Protein AF-O85498-F1 (afdb_monomer_lite)

Organism: Campylobacter fetus (NCBI:txid196)

InterPro domains:
  IPR007080 RNA polymerase Rpb1, domain 1 [PF04997] (17-78)
  IPR044893 RNA polymerase Rpb1, clamp domain superfamily [G3DSA:4.10.860.120] (8-83)

Sequence (86 aa):
MSELKPIEIKEDAKPRDFEAFQLRLASPDRIKAWSHGEVKKPETINYRTLKPERDGLFCAKIFGPIRDYECLCGKYKKMRYKGIKC

pLDDT: mean 91.03, std 8.31, range [52.62, 97.62]

Secondary structure (DSSP, 8-state):
---PPPPP-BTTB--S--S-----PPPHHHHHHH-SS-------B-TTT-PBPTTSTT-HHHH--SBTTB-TTSSSBSGGGTT---

Foldseek 3Di:
DDDQDDDDDDPVDHDPDGPDDDDDDADPVNVVVPWQDAQDDQFAADPPPRQGDDSHPPHCSGVNDPDPQAHSVRPTHDPVCPPDDD

Structure (mmCIF, N/CA/C/O backbone):
data_AF-O85498-F1
#
_entry.id   AF-O85498-F1
#
loop_
_atom_site.group_PDB
_atom_site.id
_atom_site.type_symbol
_atom_site.label_atom_id
_atom_site.label_alt_id
_atom_site.label_comp_id
_atom_site.label_asym_id
_atom_site.label_entity_id
_atom_site.label_seq_id
_atom_site.pdbx_PDB_ins_code
_atom_site.Cartn_x
_atom_site.Cartn_y
_atom_site.Cartn_z
_atom_site.occupancy
_atom_site.B_iso_or_equiv
_atom_site.auth_seq_id
_atom_site.auth_comp_id
_atom_site.auth_asym_id
_atom_site.auth_atom_id
_atom_site.pdbx_PDB_model_num
ATOM 1 N N . MET A 1 1 ? 23.312 -15.934 -30.163 1.00 52.62 1 MET A N 1
ATOM 2 C CA . MET A 1 1 ? 22.980 -15.420 -28.818 1.00 52.62 1 MET A CA 1
ATOM 3 C C . MET A 1 1 ? 21.467 -15.369 -28.749 1.00 52.62 1 MET A C 1
ATOM 5 O O . MET A 1 1 ? 20.885 -14.675 -29.569 1.00 52.62 1 MET A O 1
ATOM 9 N N . SER A 1 2 ? 20.847 -16.210 -27.924 1.00 71.31 2 SER A N 1
ATOM 10 C CA . SER A 1 2 ? 19.388 -16.355 -27.842 1.00 71.31 2 SER A CA 1
ATOM 11 C C . SER A 1 2 ? 18.721 -15.038 -27.433 1.00 71.31 2 SER A C 1
ATOM 13 O O . SER A 1 2 ? 19.211 -14.326 -26.558 1.00 71.31 2 SER A O 1
ATOM 15 N N . GLU A 1 3 ? 17.608 -14.701 -28.086 1.00 78.25 3 GLU A N 1
ATOM 16 C CA . GLU A 1 3 ? 16.774 -13.558 -27.717 1.00 78.25 3 GLU A CA 1
ATOM 17 C C . GLU A 1 3 ? 16.097 -13.830 -26.369 1.00 78.25 3 GLU A C 1
ATOM 19 O O . GLU A 1 3 ? 15.117 -14.570 -26.282 1.00 78.25 3 GLU A O 1
ATOM 24 N N . LEU A 1 4 ? 16.620 -13.229 -25.302 1.00 77.50 4 LEU A N 1
ATOM 25 C CA . LEU A 1 4 ? 15.981 -13.260 -23.990 1.00 77.50 4 LEU A CA 1
ATOM 26 C C . LEU A 1 4 ? 14.734 -12.366 -24.020 1.00 77.50 4 LEU A C 1
ATOM 28 O O . LEU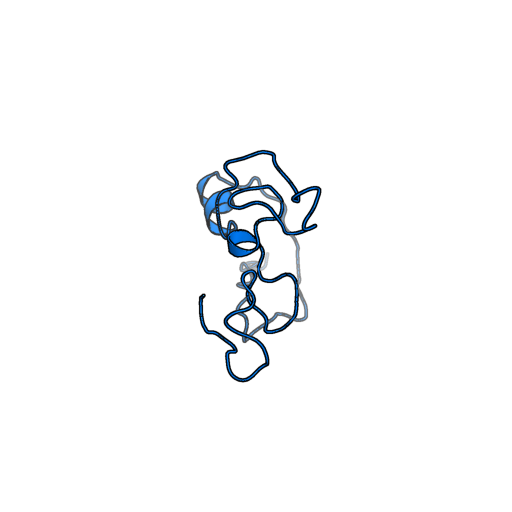 A 1 4 ? 14.835 -11.152 -24.220 1.00 77.50 4 LEU A O 1
ATOM 32 N N . LYS A 1 5 ? 13.553 -12.955 -23.811 1.00 80.06 5 LYS A N 1
ATOM 33 C CA . LYS A 1 5 ? 12.284 -12.218 -23.725 1.00 80.06 5 LYS A CA 1
ATOM 34 C C . LYS A 1 5 ? 11.961 -11.872 -22.266 1.00 80.06 5 LYS A C 1
ATOM 36 O O . LYS A 1 5 ? 12.121 -12.731 -21.399 1.00 80.06 5 LYS A O 1
ATOM 41 N N . PRO A 1 6 ? 11.490 -10.646 -21.969 1.00 81.88 6 PRO A N 1
ATOM 42 C CA . PRO A 1 6 ? 11.009 -10.303 -20.635 1.00 81.88 6 PRO A CA 1
ATOM 43 C C . PRO A 1 6 ? 9.858 -11.223 -20.220 1.00 81.88 6 PRO A C 1
ATOM 45 O O . PRO A 1 6 ? 8.917 -11.423 -20.987 1.00 81.88 6 PRO A O 1
ATOM 48 N N . ILE A 1 7 ? 9.923 -11.760 -19.002 1.00 82.31 7 ILE A N 1
ATOM 49 C CA . ILE A 1 7 ? 8.845 -12.579 -18.454 1.00 82.31 7 ILE A CA 1
ATOM 50 C C . ILE A 1 7 ? 7.781 -11.650 -17.860 1.00 82.31 7 ILE A C 1
ATOM 52 O O . ILE A 1 7 ? 8.048 -10.914 -16.909 1.00 82.31 7 ILE A O 1
ATOM 56 N N . GLU A 1 8 ? 6.571 -11.677 -18.417 1.00 77.31 8 GLU A N 1
ATOM 57 C CA . GLU A 1 8 ? 5.411 -10.991 -17.841 1.00 77.31 8 GLU A CA 1
ATOM 58 C C . GLU A 1 8 ? 4.800 -11.847 -16.728 1.00 77.31 8 GLU A C 1
ATOM 60 O O . GLU A 1 8 ? 4.304 -12.945 -16.977 1.00 77.31 8 GLU A O 1
ATOM 65 N N . ILE A 1 9 ? 4.809 -11.346 -15.492 1.00 79.19 9 ILE A N 1
ATOM 66 C CA . ILE A 1 9 ? 4.189 -12.038 -14.358 1.00 79.19 9 ILE A CA 1
ATOM 67 C C . ILE A 1 9 ? 2.691 -11.716 -14.367 1.00 79.19 9 ILE A C 1
ATOM 69 O O . ILE A 1 9 ? 2.292 -10.605 -14.021 1.00 79.19 9 ILE A O 1
ATOM 73 N N . LYS A 1 10 ? 1.862 -12.689 -14.752 1.00 75.00 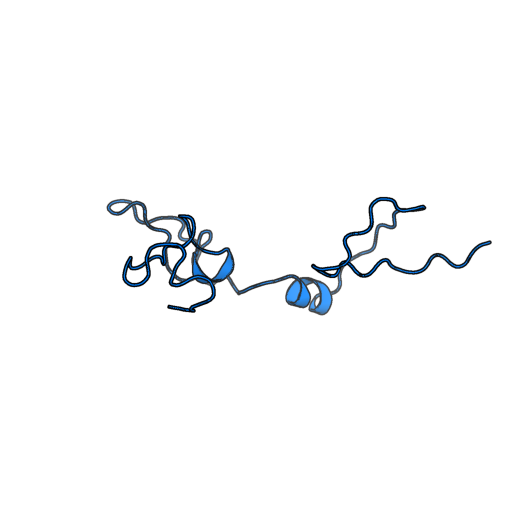10 LYS A N 1
ATOM 74 C CA . LYS A 1 10 ? 0.396 -12.624 -14.616 1.00 75.00 10 LYS A CA 1
ATOM 75 C C . LYS A 1 10 ? -0.031 -13.478 -13.421 1.00 75.00 10 LYS A C 1
ATOM 77 O O . LYS A 1 10 ? 0.618 -14.484 -13.134 1.00 75.00 10 LYS A O 1
ATOM 82 N N . GLU A 1 11 ? -1.096 -13.092 -12.714 1.00 69.31 11 GLU A N 1
ATOM 83 C CA . GLU A 1 11 ? -1.567 -13.818 -11.517 1.00 69.31 11 GLU A CA 1
ATOM 84 C C . GLU A 1 11 ? -1.856 -15.300 -11.806 1.00 69.31 11 GLU A C 1
ATOM 86 O O . GLU A 1 11 ? -1.514 -16.156 -10.990 1.00 69.31 11 GLU A O 1
ATOM 91 N N . ASP A 1 12 ? -2.369 -15.598 -13.003 1.00 70.69 12 ASP A N 1
ATOM 92 C CA . ASP A 1 12 ? -2.710 -16.953 -13.451 1.00 70.69 12 ASP A CA 1
ATOM 93 C C . ASP A 1 12 ? -1.506 -17.761 -13.974 1.00 70.69 12 ASP A C 1
ATOM 95 O O . ASP A 1 12 ? -1.593 -18.976 -14.144 1.00 70.69 12 ASP A O 1
ATOM 99 N N . ALA A 1 13 ? -0.368 -17.108 -14.235 1.00 73.62 13 ALA A N 1
ATOM 100 C CA . ALA A 1 13 ? 0.796 -17.704 -14.890 1.00 73.62 13 ALA A CA 1
ATOM 101 C C . ALA A 1 13 ? 2.100 -17.218 -14.245 1.00 73.62 13 ALA A C 1
ATOM 103 O O . ALA A 1 13 ? 2.889 -16.487 -14.849 1.00 73.62 13 ALA A O 1
ATOM 104 N N . LYS A 1 14 ? 2.333 -17.630 -12.993 1.00 76.44 14 LYS A N 1
ATOM 105 C CA . LYS A 1 14 ? 3.616 -17.388 -12.325 1.00 76.44 14 LYS A CA 1
ATOM 106 C C . LYS A 1 14 ? 4.696 -18.296 -12.933 1.00 76.44 14 LYS A C 1
ATOM 108 O O . LYS A 1 14 ? 4.569 -19.519 -12.823 1.00 76.44 14 LYS A O 1
ATOM 113 N N . PRO A 1 15 ? 5.749 -17.737 -13.555 1.00 82.50 15 PRO A N 1
ATOM 114 C CA . PRO A 1 15 ? 6.869 -18.527 -14.061 1.00 82.50 15 PRO A CA 1
ATOM 115 C C . PRO A 1 15 ? 7.567 -19.233 -12.891 1.00 82.50 15 PRO A C 1
ATOM 117 O O . PRO A 1 15 ? 7.726 -18.644 -11.821 1.00 82.50 15 PRO A O 1
ATOM 120 N N . ARG A 1 16 ? 7.959 -20.498 -13.078 1.00 83.19 16 ARG A N 1
ATOM 121 C CA . ARG A 1 16 ? 8.706 -21.259 -12.058 1.00 83.19 16 ARG A CA 1
ATOM 122 C C . ARG A 1 16 ? 10.209 -21.009 -12.142 1.00 83.19 16 ARG A C 1
ATOM 124 O O . ARG A 1 16 ? 10.843 -20.906 -11.101 1.00 83.19 16 ARG A O 1
ATOM 131 N N . ASP A 1 17 ? 10.719 -20.831 -13.360 1.00 86.31 17 ASP A N 1
ATOM 132 C CA . ASP A 1 17 ? 12.141 -20.665 -13.652 1.00 86.31 17 ASP A CA 1
ATOM 133 C C . ASP A 1 17 ? 12.380 -19.482 -14.603 1.00 86.31 17 ASP A C 1
ATOM 135 O O . ASP A 1 17 ? 11.494 -19.080 -15.364 1.00 86.31 17 ASP A O 1
ATOM 139 N N . PHE A 1 18 ? 13.590 -18.924 -14.554 1.00 87.31 18 PHE A N 1
ATOM 140 C CA . PHE A 1 18 ? 14.084 -17.901 -15.472 1.00 87.31 18 PHE A CA 1
ATOM 141 C C . PHE A 1 18 ? 15.527 -18.227 -15.870 1.00 87.31 18 PHE A C 1
ATOM 143 O O . PHE A 1 18 ? 16.310 -18.707 -15.056 1.00 87.31 18 PHE A O 1
ATOM 150 N N . GLU A 1 19 ? 15.890 -17.957 -17.122 1.00 88.56 19 GLU A N 1
ATOM 151 C CA . GLU A 1 19 ? 17.230 -18.275 -17.640 1.00 88.56 19 GLU A CA 1
ATOM 152 C C . GLU A 1 19 ? 18.272 -17.209 -17.277 1.00 88.56 19 GLU A C 1
ATOM 154 O O . GLU A 1 19 ? 19.460 -17.500 -17.159 1.00 88.56 19 GLU A O 1
ATOM 159 N N . ALA A 1 20 ? 17.836 -15.957 -17.110 1.00 87.88 20 ALA A N 1
ATOM 160 C CA . ALA A 1 20 ? 18.712 -14.821 -16.857 1.00 87.88 20 ALA A CA 1
ATOM 161 C C . ALA A 1 20 ? 18.000 -13.707 -16.079 1.00 87.88 20 ALA A C 1
ATOM 163 O O . ALA A 1 20 ? 16.781 -13.546 -16.162 1.00 87.88 20 ALA A O 1
ATOM 164 N N . PHE A 1 21 ? 18.782 -12.895 -15.367 1.00 87.81 21 PHE A N 1
ATOM 165 C CA . PHE A 1 21 ? 18.313 -11.697 -14.673 1.00 87.81 21 PHE A CA 1
ATOM 166 C C . PHE A 1 21 ? 19.036 -10.456 -15.202 1.00 87.81 21 PHE A C 1
ATOM 168 O O . PHE A 1 21 ? 20.225 -10.502 -15.514 1.00 87.81 21 PHE A O 1
ATOM 175 N N . GLN A 1 22 ? 18.321 -9.335 -15.293 1.00 88.69 22 GLN A N 1
ATOM 176 C CA . GLN A 1 22 ? 18.870 -8.075 -15.779 1.00 88.69 22 GLN A CA 1
ATOM 177 C C . GLN A 1 22 ? 18.546 -6.928 -14.822 1.00 88.69 22 GLN A C 1
ATOM 179 O O . GLN A 1 22 ? 17.390 -6.701 -14.473 1.00 88.69 22 GLN A O 1
ATOM 184 N N . LEU A 1 23 ? 19.569 -6.144 -14.482 1.00 91.56 23 LEU A N 1
ATOM 185 C CA . LEU A 1 23 ? 19.431 -4.887 -13.754 1.00 91.56 23 LEU A CA 1
ATOM 186 C C . LEU A 1 23 ? 19.371 -3.715 -14.737 1.00 91.56 23 LEU A C 1
ATOM 188 O O . LEU A 1 23 ? 20.185 -3.61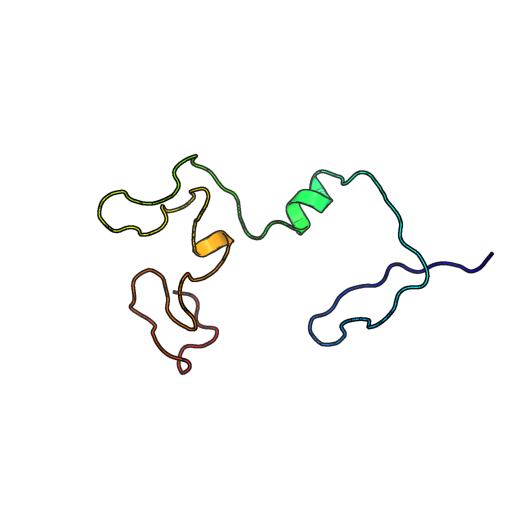4 -15.655 1.00 91.56 23 LEU A O 1
ATOM 192 N N . ARG A 1 24 ? 18.398 -2.823 -14.548 1.00 91.38 24 ARG A N 1
ATOM 193 C CA . ARG A 1 24 ? 18.258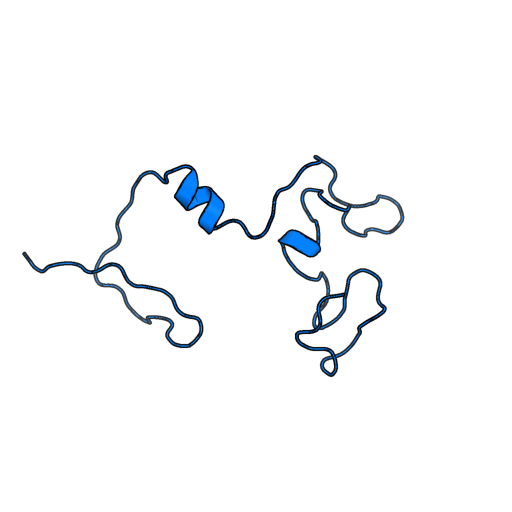 -1.565 -15.294 1.00 91.38 24 ARG A CA 1
ATOM 194 C C . ARG A 1 24 ? 17.759 -0.474 -14.359 1.00 91.38 24 ARG A C 1
ATOM 196 O O . ARG A 1 24 ? 17.058 -0.762 -13.391 1.00 91.38 24 ARG A O 1
ATOM 203 N N . LEU A 1 25 ? 18.056 0.775 -14.696 1.00 95.31 25 LEU A N 1
ATOM 204 C CA . LEU A 1 25 ? 17.431 1.917 -14.038 1.00 95.31 25 LEU A CA 1
ATOM 205 C C . LEU A 1 25 ? 15.930 1.952 -14.356 1.00 95.31 25 LEU A C 1
ATOM 207 O O . LEU A 1 25 ? 15.512 1.705 -15.491 1.00 95.31 25 LEU A O 1
ATOM 211 N N . ALA A 1 26 ? 15.118 2.246 -13.343 1.00 95.44 26 ALA A N 1
ATOM 212 C CA . ALA A 1 26 ? 13.684 2.433 -13.508 1.00 95.44 26 ALA A CA 1
ATOM 213 C C . ALA A 1 26 ? 13.386 3.885 -13.905 1.00 95.44 26 ALA A C 1
ATOM 215 O O . ALA A 1 26 ? 13.880 4.818 -13.275 1.00 95.44 26 ALA A O 1
ATOM 216 N N . SER A 1 27 ? 12.565 4.078 -14.940 1.00 96.50 27 SER A N 1
ATOM 217 C CA . SER A 1 27 ? 12.044 5.401 -15.292 1.00 96.50 27 SER A CA 1
ATOM 218 C C . SER A 1 27 ? 10.963 5.850 -14.296 1.00 96.50 27 SER A C 1
ATOM 220 O O . SER A 1 27 ? 10.329 4.999 -13.662 1.00 96.50 27 SER A O 1
ATOM 222 N N . PRO A 1 28 ? 10.680 7.163 -14.187 1.00 97.62 28 PRO A N 1
ATOM 223 C CA . PRO A 1 28 ? 9.588 7.664 -13.351 1.00 97.62 28 PRO A CA 1
ATOM 224 C C . PRO A 1 28 ? 8.236 7.002 -13.654 1.00 97.62 28 PRO A C 1
ATOM 226 O O . PRO A 1 28 ? 7.498 6.663 -12.731 1.00 97.62 28 PRO A O 1
ATOM 229 N N . ASP A 1 29 ? 7.930 6.753 -14.929 1.00 96.38 29 ASP A N 1
ATOM 230 C CA . ASP A 1 29 ? 6.678 6.102 -15.336 1.00 96.38 29 ASP A CA 1
ATOM 231 C C . ASP A 1 29 ? 6.615 4.642 -14.889 1.00 96.38 29 ASP A C 1
ATOM 233 O O . ASP A 1 29 ? 5.573 4.175 -14.430 1.00 96.38 29 ASP A O 1
ATOM 237 N N . ARG A 1 30 ? 7.747 3.927 -14.942 1.00 93.69 30 ARG A N 1
ATOM 238 C CA . ARG A 1 30 ? 7.843 2.552 -14.441 1.00 93.69 30 ARG A CA 1
ATOM 239 C C . ARG A 1 30 ? 7.643 2.495 -12.925 1.00 93.69 30 ARG A C 1
ATOM 241 O O . ARG A 1 30 ? 6.930 1.619 -12.452 1.00 93.69 30 ARG A O 1
ATOM 248 N N . ILE A 1 31 ? 8.211 3.443 -12.176 1.00 95.75 31 ILE A N 1
ATOM 249 C CA . ILE A 1 31 ? 8.018 3.542 -10.719 1.00 95.75 31 ILE A CA 1
ATOM 250 C C . ILE A 1 31 ? 6.540 3.790 -10.389 1.00 95.75 31 ILE A C 1
ATOM 252 O O . ILE A 1 31 ? 5.985 3.138 -9.506 1.00 95.75 31 ILE A O 1
ATOM 256 N N . LYS A 1 32 ? 5.875 4.685 -11.132 1.00 94.81 32 LYS A N 1
ATOM 257 C CA . LYS A 1 32 ? 4.436 4.942 -10.972 1.00 94.81 32 LYS A CA 1
ATOM 258 C C . LYS A 1 32 ? 3.587 3.715 -11.301 1.00 94.81 32 LYS A C 1
ATOM 260 O O . LYS A 1 32 ? 2.636 3.454 -10.578 1.00 94.81 32 LYS A O 1
ATOM 265 N N . ALA A 1 33 ? 3.943 2.953 -12.336 1.00 94.19 33 ALA A N 1
ATOM 266 C CA . ALA A 1 33 ? 3.218 1.744 -12.729 1.00 94.19 33 ALA A CA 1
ATOM 267 C C . ALA A 1 33 ? 3.269 0.626 -11.670 1.00 94.19 33 ALA A C 1
ATOM 269 O O . ALA A 1 33 ? 2.342 -0.172 -11.582 1.00 94.19 33 ALA A O 1
ATOM 270 N N . TRP A 1 34 ? 4.328 0.563 -10.856 1.00 93.44 34 TRP A N 1
ATOM 271 C CA . TRP A 1 34 ? 4.414 -0.371 -9.723 1.00 93.44 34 TRP A CA 1
ATOM 272 C C . TRP A 1 34 ? 3.627 0.088 -8.495 1.00 93.44 34 TRP A C 1
ATOM 274 O O . TRP A 1 34 ? 3.308 -0.715 -7.614 1.00 93.44 34 TRP A O 1
ATOM 284 N N . SER A 1 35 ? 3.351 1.386 -8.402 1.00 95.25 35 SER A N 1
ATOM 285 C CA . SER A 1 35 ? 2.687 1.960 -7.246 1.00 95.25 35 SER A CA 1
ATOM 286 C C . SER A 1 35 ? 1.190 1.656 -7.250 1.00 95.25 35 SER A C 1
ATOM 288 O O . SER A 1 35 ? 0.505 1.793 -8.260 1.00 95.25 35 SER A O 1
ATOM 290 N N . HIS A 1 36 ? 0.668 1.302 -6.076 1.00 95.25 36 HIS A N 1
ATOM 291 C CA . HIS A 1 36 ? -0.759 1.061 -5.845 1.00 95.25 36 HIS A CA 1
ATOM 292 C C . HIS A 1 36 ? -1.455 2.270 -5.188 1.00 95.25 36 HIS A C 1
ATOM 294 O O . HIS A 1 36 ? -2.645 2.229 -4.872 1.00 95.25 36 HIS A O 1
ATOM 300 N N . GLY A 1 37 ? -0.721 3.368 -4.986 1.00 95.94 37 GLY A N 1
ATOM 301 C CA . GLY A 1 37 ? -1.222 4.610 -4.409 1.00 95.94 37 GLY A CA 1
ATOM 302 C C . GLY A 1 37 ? -0.097 5.539 -3.950 1.00 95.94 37 GLY A C 1
ATOM 303 O O . GLY A 1 37 ? 1.059 5.147 -3.843 1.00 95.94 37 GLY A O 1
ATOM 304 N N . GLU A 1 38 ? -0.435 6.795 -3.682 1.00 96.69 38 GLU A N 1
ATOM 305 C CA . GLU A 1 38 ? 0.523 7.825 -3.269 1.00 96.69 38 GLU A CA 1
ATOM 306 C C . GLU A 1 38 ? 0.425 8.083 -1.762 1.00 96.69 38 GLU A C 1
ATOM 308 O O . GLU A 1 38 ? -0.664 8.339 -1.243 1.00 96.69 38 GLU A O 1
ATOM 313 N N . VAL A 1 39 ? 1.567 8.055 -1.072 1.00 97.44 39 VAL A N 1
ATOM 314 C CA . VAL A 1 39 ? 1.674 8.487 0.326 1.00 97.44 39 VAL A CA 1
ATOM 315 C C . VAL A 1 39 ? 1.856 9.999 0.351 1.00 97.44 39 VAL A C 1
ATOM 317 O O . VAL A 1 39 ? 2.803 10.521 -0.231 1.00 97.44 39 VAL A O 1
ATOM 320 N N . LYS A 1 40 ? 0.949 10.701 1.031 1.00 97.06 40 LYS A N 1
ATOM 321 C CA . LYS A 1 40 ? 0.939 12.171 1.089 1.00 97.06 40 LYS A CA 1
ATOM 322 C C . LYS A 1 40 ? 1.420 12.717 2.418 1.00 97.06 40 LYS A C 1
ATOM 324 O O . LYS A 1 40 ? 1.786 13.887 2.495 1.00 97.06 40 LYS A O 1
ATOM 329 N N . LYS A 1 41 ? 1.380 11.895 3.463 1.00 97.44 41 LYS A N 1
ATOM 330 C CA . LYS A 1 41 ? 1.730 12.314 4.809 1.00 97.44 41 LYS A CA 1
ATOM 331 C C . LYS A 1 41 ? 2.729 11.356 5.459 1.00 97.44 41 LYS A C 1
ATOM 333 O O . LYS A 1 41 ? 2.708 10.163 5.154 1.00 97.44 41 LYS A O 1
ATOM 338 N N . PRO A 1 42 ? 3.591 11.848 6.363 1.00 97.50 42 PRO A N 1
ATOM 339 C CA . PRO A 1 42 ? 4.599 11.021 7.017 1.00 97.50 42 PRO A CA 1
ATOM 340 C C . PRO A 1 42 ? 4.045 10.207 8.196 1.00 97.50 42 PRO A C 1
ATOM 342 O O . PRO A 1 42 ? 4.802 9.456 8.808 1.00 97.50 42 PRO A O 1
ATOM 345 N N . GLU A 1 43 ? 2.766 10.354 8.565 1.00 97.50 43 GLU A N 1
ATOM 346 C CA . GLU A 1 43 ? 2.239 9.636 9.725 1.00 97.50 43 GLU A CA 1
ATOM 347 C C . GLU A 1 43 ? 2.130 8.129 9.467 1.00 97.50 43 GLU A C 1
ATOM 349 O O . GLU A 1 43 ? 1.913 7.657 8.349 1.00 97.50 43 GLU A O 1
ATOM 354 N N . THR A 1 44 ? 2.288 7.361 10.540 1.00 96.94 44 THR A N 1
ATOM 355 C CA . THR A 1 44 ? 2.333 5.901 10.510 1.00 96.94 44 THR A CA 1
ATOM 356 C C . THR A 1 44 ? 1.020 5.311 11.017 1.00 96.94 44 THR A C 1
ATOM 358 O O . THR A 1 44 ? 0.151 4.914 10.238 1.00 96.94 44 THR A O 1
ATOM 361 N N . ILE A 1 45 ? 0.869 5.266 12.336 1.00 96.38 45 ILE A N 1
ATOM 362 C CA . ILE A 1 45 ? -0.287 4.730 13.042 1.00 96.38 45 ILE A CA 1
ATOM 363 C C . ILE A 1 45 ? -0.767 5.734 14.080 1.00 96.38 45 ILE A C 1
ATOM 365 O O . ILE A 1 45 ? 0.006 6.501 14.654 1.00 96.38 45 ILE A O 1
ATOM 369 N N . ASN A 1 46 ? -2.057 5.681 14.365 1.00 96.12 46 ASN A N 1
ATOM 370 C CA . ASN A 1 46 ? -2.649 6.450 15.432 1.00 96.12 46 ASN A CA 1
ATOM 371 C C . ASN A 1 46 ? -2.199 5.912 16.797 1.00 96.12 46 ASN A C 1
ATOM 373 O O . ASN A 1 46 ? -2.401 4.734 17.095 1.00 96.12 46 ASN A O 1
ATOM 377 N N . TYR A 1 47 ? -1.684 6.777 17.669 1.00 95.38 47 TYR A N 1
ATOM 378 C CA . TYR A 1 47 ? -1.162 6.359 18.976 1.00 95.38 47 TYR A CA 1
ATOM 379 C C . TYR A 1 47 ? -2.213 5.746 19.919 1.00 95.38 47 TYR A C 1
ATOM 381 O O . TYR A 1 47 ? -1.859 4.932 20.765 1.00 95.38 47 TYR A O 1
ATOM 389 N N . ARG A 1 48 ? -3.500 6.115 19.799 1.00 96.00 48 ARG A N 1
ATOM 390 C CA . ARG A 1 48 ? -4.570 5.565 20.655 1.00 96.00 48 ARG A CA 1
ATOM 391 C C . ARG A 1 48 ? -5.185 4.312 20.063 1.00 96.00 48 ARG A C 1
ATOM 393 O O . ARG A 1 48 ? -5.352 3.313 20.749 1.00 96.00 48 ARG A O 1
ATOM 400 N N . THR A 1 49 ? -5.593 4.395 18.799 1.00 94.38 49 THR A N 1
ATOM 401 C CA . THR A 1 49 ? -6.377 3.321 18.170 1.00 94.38 49 THR A CA 1
ATOM 402 C C . THR A 1 49 ? -5.510 2.240 17.539 1.00 94.38 49 THR A C 1
ATOM 404 O O . THR A 1 49 ? -6.040 1.192 17.173 1.00 94.38 49 THR A O 1
ATOM 407 N N . LEU A 1 50 ? -4.206 2.500 17.379 1.00 94.75 50 LEU A N 1
ATOM 408 C CA . LEU A 1 50 ? -3.248 1.653 16.663 1.00 94.75 50 LEU A CA 1
ATOM 409 C C . LEU A 1 50 ? -3.660 1.370 15.210 1.00 94.75 50 LEU A C 1
ATOM 411 O O . LEU A 1 50 ? -3.139 0.459 14.567 1.00 94.75 50 LEU A O 1
ATOM 415 N N . LYS A 1 51 ? -4.607 2.150 14.676 1.00 94.75 51 LYS A N 1
ATOM 416 C CA . LYS A 1 51 ? -5.028 2.063 13.282 1.00 94.75 51 LYS A CA 1
ATOM 417 C C . LYS A 1 51 ? -4.081 2.889 12.412 1.00 94.75 51 LYS A C 1
ATOM 419 O O . LYS A 1 51 ? -3.706 3.986 12.823 1.00 94.75 51 LYS A O 1
ATOM 424 N N . PRO A 1 52 ? -3.7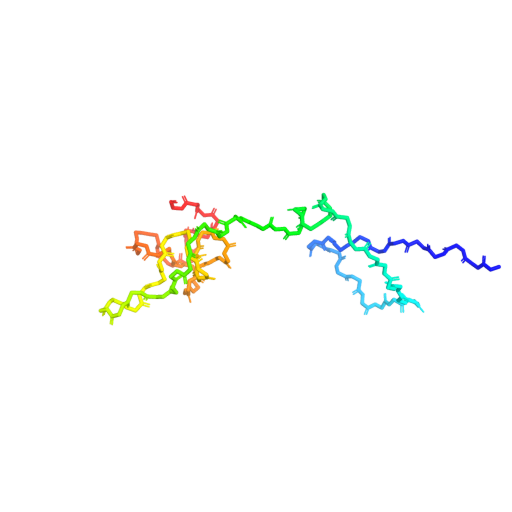20 2.410 11.215 1.00 96.88 52 PRO A N 1
ATOM 425 C CA . PRO A 1 52 ? -2.967 3.187 10.251 1.00 96.88 52 PRO A CA 1
ATOM 426 C C . PRO A 1 52 ? -3.672 4.480 9.870 1.00 96.88 52 PRO A C 1
ATOM 428 O O . PRO A 1 52 ? -4.895 4.507 9.694 1.00 96.88 52 PRO A O 1
ATOM 431 N N . GLU A 1 53 ? -2.878 5.530 9.704 1.00 96.38 53 GLU A N 1
ATOM 432 C CA . GLU A 1 53 ? -3.374 6.836 9.293 1.00 96.38 53 GLU A CA 1
ATOM 433 C C . GLU A 1 53 ? -3.706 6.865 7.792 1.00 96.38 53 GLU A C 1
ATOM 435 O O . GLU A 1 53 ? -3.117 6.163 6.958 1.00 96.38 53 GLU A O 1
ATOM 440 N N . ARG A 1 54 ? -4.708 7.671 7.428 1.00 94.31 54 ARG A N 1
ATOM 441 C CA . ARG A 1 54 ? -5.145 7.810 6.033 1.00 94.31 54 ARG A CA 1
ATOM 442 C C . ARG A 1 54 ? -4.123 8.623 5.239 1.00 94.31 54 ARG A C 1
ATOM 444 O O . ARG A 1 54 ? -3.734 9.704 5.667 1.00 94.31 54 ARG A O 1
ATOM 451 N N . ASP A 1 55 ? -3.753 8.105 4.068 1.00 95.19 55 ASP A N 1
ATOM 452 C CA . ASP A 1 55 ? -2.714 8.648 3.178 1.00 95.19 55 ASP A CA 1
ATOM 453 C C . ASP A 1 55 ? -1.307 8.713 3.819 1.00 95.19 55 ASP A C 1
ATOM 455 O O . ASP A 1 55 ? -0.412 9.369 3.279 1.00 95.19 55 ASP A O 1
ATOM 459 N N . GLY A 1 56 ? -1.120 8.016 4.950 1.00 96.75 56 GLY A N 1
ATOM 460 C CA . GLY A 1 56 ? 0.155 7.836 5.639 1.00 96.75 56 GLY A CA 1
ATOM 461 C C . GLY A 1 56 ? 0.950 6.621 5.151 1.00 96.75 56 GLY A C 1
ATOM 462 O O . GLY A 1 56 ? 0.516 5.874 4.268 1.00 96.75 56 GLY A O 1
ATOM 463 N N . LEU A 1 57 ? 2.104 6.387 5.777 1.00 96.94 57 LEU A N 1
ATOM 464 C CA . LEU A 1 57 ? 3.068 5.343 5.400 1.00 96.94 57 LEU A CA 1
ATOM 465 C C . LEU A 1 57 ? 2.508 3.915 5.493 1.00 96.94 57 LEU A C 1
ATOM 467 O O . LEU A 1 57 ? 2.968 3.036 4.774 1.00 96.94 57 LEU A O 1
ATOM 471 N N . PHE A 1 58 ? 1.502 3.681 6.341 1.00 97.00 58 PHE A N 1
ATOM 472 C CA . PHE A 1 58 ? 0.859 2.370 6.511 1.00 97.00 58 PHE A CA 1
ATOM 473 C C . PHE A 1 58 ? -0.592 2.339 6.011 1.00 97.00 58 P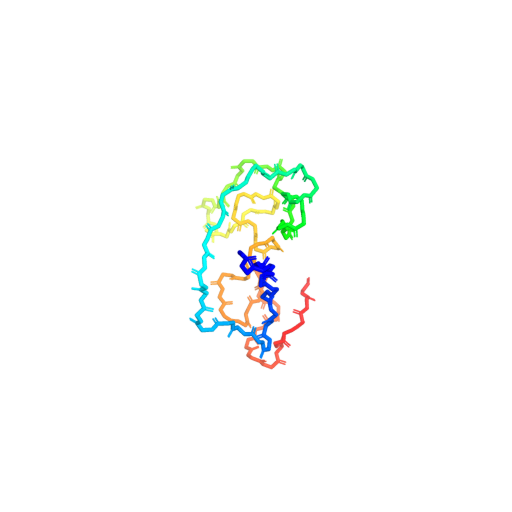HE A C 1
ATOM 475 O O . PHE A 1 58 ? -1.386 1.498 6.434 1.00 97.00 58 PHE A O 1
ATOM 482 N N . CYS A 1 59 ? -0.981 3.260 5.123 1.00 96.75 59 CYS A N 1
ATOM 483 C CA . CYS A 1 59 ? -2.375 3.401 4.714 1.00 96.75 59 CYS A CA 1
ATOM 484 C C . CYS A 1 59 ? -2.949 2.113 4.094 1.00 96.75 59 CYS A C 1
ATOM 486 O O . CYS A 1 59 ? -2.523 1.669 3.024 1.00 96.75 59 CYS A O 1
ATOM 488 N N . ALA A 1 60 ? -4.015 1.584 4.704 1.00 96.12 60 ALA A N 1
ATOM 489 C CA . ALA A 1 60 ? -4.673 0.358 4.250 1.00 96.12 60 ALA A CA 1
ATOM 490 C C . ALA A 1 60 ? -5.296 0.461 2.841 1.00 96.12 60 ALA A C 1
ATOM 492 O O . ALA A 1 60 ? -5.582 -0.546 2.199 1.00 96.12 60 ALA A O 1
ATOM 493 N N . LYS A 1 61 ? -5.514 1.682 2.339 1.00 94.94 61 LYS A N 1
ATOM 494 C CA . LYS A 1 61 ? -5.986 1.915 0.968 1.00 94.94 61 LYS A CA 1
ATOM 495 C C . LYS A 1 61 ? -4.902 1.617 -0.075 1.00 94.94 61 LYS A C 1
ATOM 497 O O . LYS A 1 61 ? -5.241 1.175 -1.165 1.00 94.94 61 LYS A O 1
ATOM 502 N N . ILE A 1 62 ? -3.639 1.894 0.252 1.00 96.12 62 ILE A N 1
ATOM 503 C CA . ILE A 1 62 ? -2.494 1.749 -0.658 1.00 96.12 62 ILE A CA 1
ATOM 504 C C . ILE A 1 62 ? -1.956 0.322 -0.584 1.00 96.12 62 ILE A C 1
ATOM 506 O O . ILE A 1 62 ? -1.762 -0.323 -1.608 1.00 96.12 62 ILE A O 1
ATOM 510 N N . PHE A 1 63 ? -1.746 -0.172 0.637 1.00 96.44 63 PHE A N 1
ATOM 511 C CA . PHE A 1 63 ? -1.050 -1.439 0.876 1.00 96.44 63 PHE A CA 1
ATOM 512 C C . PHE A 1 63 ? -1.984 -2.622 1.152 1.00 96.44 63 PHE A C 1
ATOM 514 O O . PHE A 1 63 ? -1.536 -3.764 1.152 1.00 96.44 63 PHE A O 1
ATOM 521 N N . GLY A 1 64 ? -3.278 -2.369 1.355 1.00 95.00 64 GLY A N 1
ATOM 522 C CA . GLY A 1 64 ? -4.274 -3.401 1.632 1.00 95.00 64 GLY A CA 1
ATOM 523 C C . GLY A 1 64 ? -4.713 -3.479 3.101 1.00 95.00 64 GLY A C 1
ATOM 524 O O . GLY A 1 64 ? -4.263 -2.709 3.951 1.00 95.00 64 GLY A O 1
ATOM 525 N N . PRO A 1 65 ? -5.666 -4.373 3.412 1.00 95.75 65 PRO A N 1
ATOM 526 C CA . PRO A 1 65 ? -6.246 -4.487 4.745 1.00 95.75 65 PRO A CA 1
ATOM 527 C C . PRO A 1 65 ? -5.258 -5.073 5.768 1.00 95.75 65 PRO A C 1
ATOM 529 O O . PRO A 1 65 ? -4.405 -5.883 5.434 1.00 95.75 65 PRO A O 1
ATOM 532 N N . ILE A 1 66 ? -5.424 -4.702 7.043 1.00 95.00 66 ILE A N 1
ATOM 533 C CA . ILE A 1 66 ? -4.597 -5.201 8.166 1.00 95.00 66 ILE A CA 1
ATOM 534 C C . ILE A 1 66 ? -4.960 -6.643 8.535 1.00 95.00 66 ILE A C 1
ATOM 536 O O . ILE A 1 66 ? -4.143 -7.392 9.058 1.00 95.00 66 ILE A O 1
ATOM 540 N N . ARG A 1 67 ? -6.230 -7.001 8.338 1.00 93.69 67 ARG A N 1
ATOM 541 C CA . ARG A 1 67 ? -6.799 -8.293 8.705 1.00 93.69 67 ARG A CA 1
ATOM 542 C C . ARG A 1 67 ? -7.434 -8.922 7.481 1.00 93.69 67 ARG A C 1
ATOM 544 O O . ARG A 1 67 ? -8.065 -8.229 6.679 1.00 93.69 67 ARG A O 1
ATOM 551 N N . ASP A 1 68 ? -7.315 -10.236 7.385 1.00 94.19 68 ASP A N 1
ATOM 552 C CA . ASP A 1 68 ? -7.869 -10.992 6.272 1.00 94.19 68 ASP A CA 1
ATOM 553 C C . ASP A 1 68 ? -9.382 -10.790 6.161 1.00 94.19 68 ASP A C 1
ATOM 555 O O . ASP A 1 68 ? -10.137 -10.973 7.119 1.00 94.19 68 ASP A O 1
ATOM 559 N N . TYR A 1 69 ? -9.831 -10.426 4.958 1.00 93.88 69 TYR A N 1
ATOM 560 C CA . TYR A 1 69 ? -11.247 -10.235 4.627 1.00 93.88 69 TYR A CA 1
ATOM 561 C C . TYR A 1 69 ? -11.997 -9.249 5.551 1.00 93.88 69 TYR A C 1
ATOM 563 O O . TYR A 1 69 ? -13.211 -9.376 5.744 1.00 93.88 69 TYR A O 1
ATOM 571 N N . GLU A 1 70 ? -11.300 -8.266 6.128 1.00 96.06 70 GLU A N 1
ATOM 572 C CA . GLU A 1 70 ? -11.882 -7.214 6.967 1.00 96.06 70 GLU A CA 1
ATOM 573 C C . GLU A 1 70 ? -11.391 -5.826 6.527 1.00 96.06 70 GLU A C 1
ATOM 575 O O . GLU A 1 70 ? -10.192 -5.570 6.417 1.00 96.06 70 GLU A O 1
ATOM 580 N N . CYS A 1 71 ? -12.323 -4.900 6.279 1.00 95.06 71 CYS A N 1
ATOM 581 C CA . CYS A 1 71 ? -11.969 -3.519 5.954 1.00 95.06 71 CYS A CA 1
ATOM 582 C C . CYS A 1 71 ? -11.578 -2.716 7.208 1.00 95.06 71 CYS A C 1
ATOM 584 O O . CYS A 1 71 ? -11.998 -3.022 8.323 1.00 95.06 71 CYS A O 1
ATOM 586 N N . LEU A 1 72 ? -10.829 -1.622 7.025 1.00 94.81 72 LEU A N 1
ATOM 587 C CA . LEU A 1 72 ? -10.279 -0.813 8.125 1.00 94.81 72 LEU A CA 1
ATOM 588 C C . LEU A 1 72 ? -11.344 -0.243 9.087 1.00 94.81 72 LEU A C 1
ATOM 590 O O . LEU A 1 72 ? -11.120 -0.155 10.300 1.00 94.81 72 LEU A O 1
ATOM 594 N N . CYS A 1 73 ? -12.508 0.158 8.563 1.00 93.75 73 CYS A N 1
ATOM 595 C CA . CYS A 1 73 ? -13.609 0.660 9.390 1.00 93.75 73 CYS A CA 1
ATOM 596 C C . CYS A 1 73 ? -14.400 -0.466 10.077 1.00 93.75 73 CYS A C 1
ATOM 598 O O . CYS A 1 73 ? -15.163 -0.197 10.999 1.00 93.75 73 CYS A O 1
ATOM 600 N N . GLY A 1 74 ? -14.211 -1.721 9.655 1.00 92.69 74 GLY A N 1
ATOM 601 C CA . GLY A 1 74 ? -14.896 -2.890 10.195 1.00 92.69 74 GLY A CA 1
ATOM 602 C C . GLY A 1 74 ? -16.330 -3.092 9.694 1.00 92.69 74 GLY A C 1
ATOM 603 O O . GLY A 1 74 ? -17.021 -3.964 10.212 1.00 92.69 74 GLY A O 1
ATOM 604 N N . LYS A 1 75 ? -16.802 -2.324 8.703 1.00 95.69 75 LYS A N 1
ATOM 605 C CA . LYS A 1 75 ? -18.146 -2.490 8.115 1.00 95.69 75 LYS A CA 1
ATOM 606 C C . LYS A 1 75 ? -18.283 -3.809 7.345 1.00 95.69 75 LYS A C 1
ATOM 608 O O . LYS A 1 75 ? -19.282 -4.508 7.485 1.00 95.69 75 LYS A O 1
ATOM 613 N N . TYR A 1 76 ? -17.275 -4.152 6.548 1.00 96.31 76 TYR A N 1
ATOM 614 C CA . TYR A 1 76 ? -17.218 -5.387 5.768 1.00 96.31 76 TYR A CA 1
ATOM 615 C C . TYR A 1 76 ? -16.238 -6.348 6.440 1.00 96.31 76 TYR A C 1
ATOM 617 O O . TYR A 1 76 ? -15.044 -6.063 6.507 1.00 96.31 76 TYR A O 1
ATOM 625 N N . LYS A 1 77 ? -16.756 -7.465 6.967 1.00 94.62 77 LYS A N 1
ATOM 626 C CA . LYS A 1 77 ? -15.984 -8.497 7.678 1.00 94.62 77 LYS A CA 1
ATOM 627 C C . LYS A 1 77 ? -16.359 -9.895 7.205 1.00 94.62 77 LYS A C 1
ATOM 629 O O . LYS A 1 77 ? -17.550 -10.168 7.028 1.00 94.62 77 LYS A O 1
ATOM 634 N N . LYS A 1 78 ? -15.376 -10.801 7.179 1.00 93.69 78 LYS A N 1
ATOM 635 C CA . LYS A 1 78 ? -15.471 -12.214 6.761 1.00 93.69 78 LYS A CA 1
ATOM 636 C C . LYS A 1 78 ? -15.421 -12.396 5.243 1.00 93.69 78 LYS A C 1
ATOM 638 O O . LYS A 1 78 ? -15.751 -11.506 4.463 1.00 93.69 78 LYS A O 1
ATOM 643 N N . MET A 1 79 ? -15.095 -13.623 4.841 1.00 94.50 79 MET A N 1
ATOM 644 C CA . MET A 1 79 ? -14.867 -14.032 3.451 1.00 94.50 79 MET A CA 1
ATOM 645 C C . MET A 1 79 ? -16.041 -13.758 2.495 1.00 94.50 79 MET A C 1
ATOM 647 O O . MET A 1 79 ? -15.822 -13.579 1.303 1.00 94.50 79 MET A O 1
ATOM 651 N N . ARG A 1 80 ? -17.281 -13.653 2.995 1.00 95.44 80 ARG A N 1
ATOM 652 C CA . ARG A 1 80 ? -18.462 -13.350 2.165 1.00 95.44 80 ARG A CA 1
ATOM 653 C C . ARG A 1 80 ? -18.407 -11.988 1.458 1.00 95.44 80 ARG A C 1
ATOM 655 O O . ARG A 1 80 ? -19.101 -11.807 0.470 1.00 95.44 80 ARG A O 1
ATOM 662 N N . TYR A 1 81 ? -17.606 -11.043 1.960 1.00 94.56 81 TYR A N 1
ATOM 663 C CA . TYR A 1 81 ? -17.393 -9.735 1.323 1.00 94.56 81 TYR A CA 1
ATOM 664 C C . TYR A 1 81 ? -16.062 -9.659 0.561 1.00 94.56 81 TYR A C 1
ATOM 666 O O . TYR A 1 81 ? -15.563 -8.566 0.290 1.00 94.56 81 TYR A O 1
ATOM 674 N N . LYS A 1 82 ? -15.450 -10.806 0.235 1.00 92.50 82 LYS A N 1
ATOM 675 C CA . LYS A 1 82 ? -14.209 -10.861 -0.545 1.00 92.50 82 LYS A CA 1
ATOM 676 C C . LYS A 1 82 ? -14.380 -10.083 -1.856 1.00 92.50 82 LYS A C 1
ATOM 678 O O . LYS A 1 82 ? -15.345 -10.290 -2.582 1.00 92.50 82 LYS A O 1
ATOM 683 N N . GLY A 1 83 ? -13.436 -9.187 -2.142 1.00 91.44 83 GLY A N 1
ATOM 684 C CA . GLY A 1 83 ? -13.426 -8.361 -3.355 1.00 91.44 83 GLY A CA 1
ATOM 685 C C . GLY A 1 83 ? -14.228 -7.055 -3.275 1.00 91.44 83 GLY A C 1
ATOM 686 O O . GLY A 1 83 ? -14.087 -6.217 -4.162 1.00 91.44 83 GLY A O 1
ATOM 687 N N . ILE A 1 84 ? -15.018 -6.826 -2.219 1.00 94.06 84 ILE A N 1
ATOM 688 C CA . ILE A 1 84 ? -15.751 -5.563 -2.052 1.00 94.06 84 ILE A CA 1
ATOM 689 C C . ILE A 1 84 ? -14.800 -4.461 -1.575 1.00 94.06 84 ILE A C 1
ATOM 691 O O . ILE A 1 84 ? -14.111 -4.606 -0.564 1.00 94.06 84 ILE A O 1
ATOM 695 N N . LYS A 1 85 ? -14.802 -3.331 -2.290 1.00 92.62 85 LYS A N 1
ATOM 696 C CA . LYS A 1 85 ? -14.103 -2.104 -1.888 1.00 92.62 85 LYS A CA 1
ATOM 697 C C . LYS A 1 85 ? -15.005 -1.301 -0.949 1.00 92.62 85 LYS A C 1
ATOM 699 O O . LYS A 1 85 ? -16.140 -0.990 -1.303 1.00 92.62 85 LYS A O 1
ATOM 704 N N . CYS A 1 86 ? -14.500 -1.040 0.254 1.00 90.62 86 CYS A N 1
ATOM 705 C CA . CYS A 1 86 ? -15.177 -0.263 1.291 1.00 90.62 86 CYS A CA 1
ATOM 706 C C . CYS A 1 86 ? -15.152 1.239 0.999 1.00 90.62 86 CYS A C 1
ATOM 708 O O . CYS A 1 86 ? -14.130 1.705 0.450 1.00 90.62 86 CYS A O 1
#

Radius of gyration: 18.39 Å; chains: 1; bounding box: 41×34×50 Å